Protein AF-A0A1T4KDF6-F1 (afdb_monomer_lite)

Organism: NCBI:txid1121911

Sequence (59 aa):
MNKCKKCNVEMESGYTIVNDNIHGGLKIARQQKGFDNLKNKIYVEICPECGKMELFISK

Foldseek 3Di:
DDADPVPRHFWDWQWWWDQPPVPRDIDIDRHDPPCVPDPFIWTWTADPPPRDIDTDTDD

Secondary structure (DSSP, 8-state):
-PBPTTT-SBPEEEEEEEEETTTTEEEEEE--TTGGG-TT-EEEEE-TTT--EEEEE--

Radius of gyration: 12.43 Å; chains: 1; bounding box: 25×28×30 Å

Structure (mmCIF, N/CA/C/O backbone):
data_AF-A0A1T4KDF6-F1
#
_entry.id   AF-A0A1T4KDF6-F1
#
loop_
_atom_site.group_PDB
_atom_site.id
_atom_site.type_symbol
_atom_site.label_atom_id
_atom_site.label_alt_id
_atom_site.label_comp_id
_atom_site.label_asym_id
_atom_site.label_entity_id
_atom_site.label_seq_id
_atom_site.pdbx_PDB_ins_code
_atom_site.Cartn_x
_atom_site.Cartn_y
_atom_site.Cartn_z
_atom_site.occupancy
_atom_site.B_iso_or_equiv
_atom_site.auth_seq_id
_atom_site.auth_comp_id
_atom_site.auth_asym_id
_atom_site.auth_atom_id
_atom_site.pdbx_PDB_model_num
ATOM 1 N N . MET A 1 1 ? -5.722 -9.442 5.496 1.00 67.00 1 MET A N 1
ATOM 2 C CA . MET A 1 1 ? -6.243 -8.066 5.423 1.00 67.00 1 MET A CA 1
ATOM 3 C C . MET A 1 1 ? -6.290 -7.537 6.842 1.00 67.00 1 MET A C 1
ATOM 5 O O . MET A 1 1 ? -6.924 -8.179 7.679 1.00 67.00 1 MET A O 1
ATOM 9 N N . ASN A 1 2 ? -5.527 -6.487 7.155 1.00 82.12 2 ASN A N 1
ATOM 10 C CA . ASN A 1 2 ? -5.495 -5.950 8.518 1.00 82.12 2 ASN A CA 1
ATOM 11 C C . ASN A 1 2 ? -6.739 -5.102 8.815 1.00 82.12 2 ASN A C 1
ATOM 13 O O . ASN A 1 2 ? -7.355 -4.522 7.920 1.00 82.12 2 ASN A O 1
ATOM 17 N N . LYS A 1 3 ? -7.105 -5.021 10.099 1.00 93.94 3 LYS A N 1
ATOM 18 C CA . LYS A 1 3 ? -8.119 -4.083 10.595 1.00 93.94 3 LYS A CA 1
ATOM 19 C C . LYS A 1 3 ? -7.450 -2.864 11.207 1.00 93.94 3 LYS A C 1
ATOM 21 O O . LYS A 1 3 ? -6.491 -2.986 11.972 1.00 93.94 3 LYS A O 1
ATOM 26 N N . CYS A 1 4 ? -8.010 -1.685 10.958 1.00 95.69 4 CYS A N 1
ATOM 27 C CA . CYS A 1 4 ? -7.548 -0.471 11.608 1.00 95.69 4 CYS A CA 1
ATOM 28 C C . CYS A 1 4 ? -7.843 -0.542 13.111 1.00 95.69 4 CYS A C 1
ATOM 30 O O . CYS A 1 4 ? -8.999 -0.522 13.521 1.00 95.69 4 CYS A O 1
ATOM 32 N N . LYS A 1 5 ? -6.803 -0.532 13.953 1.00 92.75 5 LYS A N 1
ATOM 33 C CA . LYS A 1 5 ? -6.951 -0.585 15.423 1.00 92.75 5 LYS A CA 1
ATOM 34 C C . LYS A 1 5 ? -7.779 0.561 16.024 1.00 92.75 5 LYS A C 1
ATOM 36 O O . LYS A 1 5 ? -8.251 0.431 17.144 1.00 92.75 5 LYS A O 1
ATOM 41 N N . LYS A 1 6 ? -7.919 1.683 15.307 1.00 94.44 6 LYS A N 1
ATOM 42 C CA . LYS A 1 6 ? -8.686 2.854 15.759 1.00 94.44 6 LYS A CA 1
ATOM 43 C C . LYS A 1 6 ? -10.165 2.769 15.370 1.00 94.44 6 LYS A C 1
ATOM 45 O O . LYS A 1 6 ? -11.017 3.049 16.199 1.00 94.44 6 LYS A O 1
ATOM 50 N N . CYS A 1 7 ? -10.451 2.402 14.122 1.00 96.38 7 CYS A N 1
ATOM 51 C CA . CYS A 1 7 ? -11.807 2.394 13.559 1.00 96.38 7 CYS A CA 1
ATOM 52 C C . CYS A 1 7 ? -12.478 1.011 13.596 1.00 96.38 7 CYS A C 1
ATOM 54 O O . CYS A 1 7 ? -13.678 0.901 13.399 1.00 96.38 7 CYS A O 1
ATOM 56 N N . ASN A 1 8 ? -11.706 -0.056 13.828 1.00 96.12 8 ASN A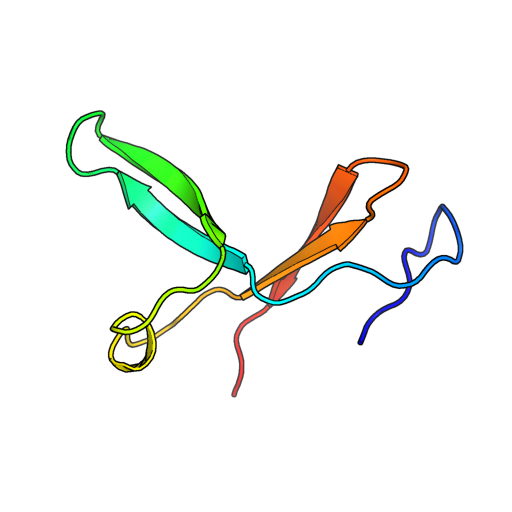 N 1
ATOM 57 C CA . ASN A 1 8 ? -12.139 -1.455 13.759 1.00 96.12 8 ASN A CA 1
ATOM 58 C C . ASN A 1 8 ? -12.725 -1.889 12.392 1.00 96.12 8 ASN A C 1
ATOM 60 O O . ASN A 1 8 ? -13.418 -2.902 12.301 1.00 96.12 8 ASN A O 1
ATOM 64 N N . VAL A 1 9 ? -12.406 -1.156 11.322 1.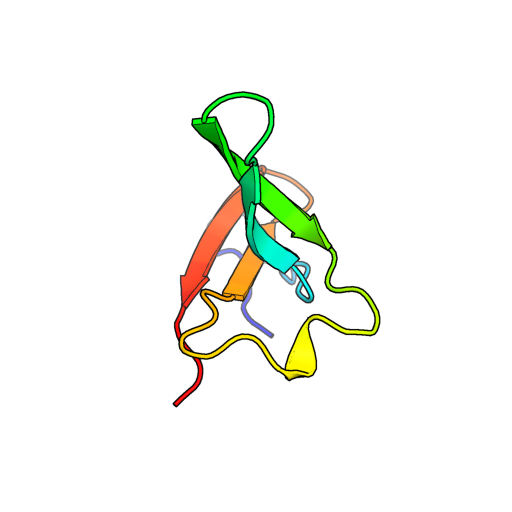00 95.44 9 VAL A N 1
ATOM 65 C CA . VAL A 1 9 ? -12.780 -1.473 9.933 1.00 95.44 9 VAL A CA 1
ATOM 66 C C . VAL A 1 9 ? -11.633 -2.135 9.173 1.00 95.44 9 VAL A C 1
ATOM 68 O O . VAL A 1 9 ? -10.467 -2.000 9.561 1.00 95.44 9 VAL A O 1
ATOM 71 N N . GLU A 1 10 ? -11.953 -2.852 8.096 1.00 96.94 10 GLU A N 1
ATOM 72 C CA . GLU A 1 10 ? -10.946 -3.419 7.195 1.00 96.94 10 GLU A CA 1
ATOM 73 C C . GLU A 1 10 ? -10.150 -2.313 6.497 1.00 96.94 10 GLU A C 1
ATOM 75 O O . GLU A 1 10 ? -10.700 -1.292 6.082 1.00 96.94 10 GLU A O 1
ATOM 80 N N . MET A 1 11 ? -8.836 -2.505 6.404 1.00 95.94 11 MET A N 1
ATOM 81 C CA . MET A 1 11 ? -7.962 -1.582 5.692 1.00 95.94 11 MET A CA 1
ATOM 82 C C . MET A 1 11 ? -7.931 -1.921 4.203 1.00 95.94 11 MET A C 1
ATOM 84 O O . MET A 1 11 ? -7.875 -3.090 3.816 1.00 95.94 11 MET A O 1
ATO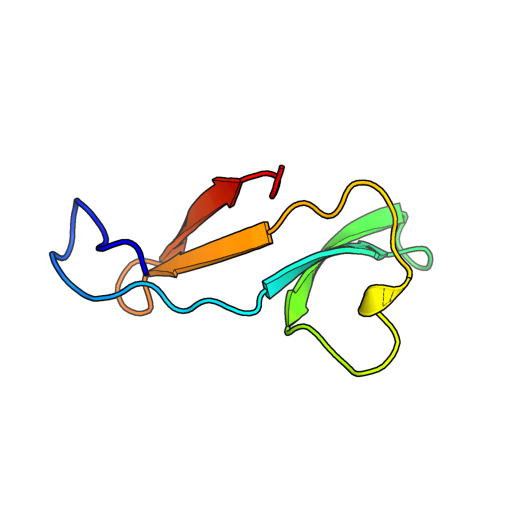M 88 N N . GLU A 1 12 ? -7.930 -0.886 3.366 1.00 94.88 12 GLU A N 1
ATOM 89 C CA . GLU A 1 12 ? -7.780 -1.041 1.928 1.00 94.88 12 GLU A CA 1
ATOM 90 C C . GLU A 1 12 ? -6.339 -1.412 1.588 1.00 94.88 12 GLU A C 1
ATOM 92 O O . GLU A 1 12 ? -5.394 -0.727 1.986 1.00 94.88 12 GLU A O 1
ATOM 97 N N . SER A 1 13 ? -6.179 -2.484 0.820 1.00 92.50 13 SER A N 1
ATOM 98 C CA . SER A 1 13 ? -4.890 -2.978 0.341 1.00 92.50 13 SER A CA 1
ATOM 99 C C . SER A 1 13 ? -4.696 -2.680 -1.151 1.00 92.50 13 SER A C 1
ATOM 101 O O . SER A 1 13 ? -5.546 -2.081 -1.813 1.00 92.50 13 SER A O 1
ATOM 103 N N . GLY A 1 14 ? -3.552 -3.092 -1.700 1.00 90.88 14 GLY A N 1
ATOM 104 C CA . GLY A 1 14 ? -3.233 -2.880 -3.112 1.00 90.88 14 GLY A CA 1
ATOM 105 C C . GLY A 1 14 ? -2.587 -1.528 -3.395 1.00 90.88 14 GLY A C 1
ATOM 106 O O . GLY A 1 14 ? -2.625 -1.069 -4.533 1.00 90.88 14 GLY A O 1
ATOM 107 N N . TYR A 1 15 ? -1.968 -0.901 -2.395 1.00 92.06 15 TYR A N 1
ATOM 108 C CA . TYR A 1 15 ? -1.134 0.285 -2.566 1.00 92.06 15 TYR A CA 1
ATOM 109 C C . TYR A 1 15 ? 0.345 -0.047 -2.340 1.00 92.06 15 TYR A C 1
ATOM 111 O O . TYR A 1 15 ? 0.703 -1.023 -1.674 1.00 92.06 15 TYR A O 1
ATOM 119 N N . THR A 1 16 ? 1.226 0.766 -2.913 1.00 91.19 16 THR A N 1
ATOM 120 C CA . THR A 1 16 ? 2.673 0.681 -2.702 1.00 91.19 16 THR A CA 1
ATOM 121 C C . THR A 1 16 ? 3.309 2.066 -2.742 1.00 91.19 16 THR A C 1
ATOM 123 O O . THR A 1 16 ? 2.688 3.024 -3.207 1.00 91.19 16 THR A O 1
ATOM 126 N N . ILE 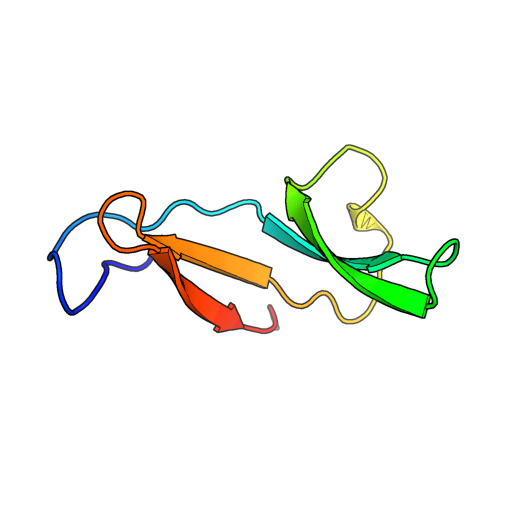A 1 17 ? 4.551 2.168 -2.276 1.00 89.12 17 ILE A N 1
ATOM 127 C CA . ILE A 1 17 ? 5.357 3.381 -2.409 1.00 89.12 17 ILE A CA 1
ATOM 128 C C . ILE A 1 17 ? 6.167 3.318 -3.702 1.00 89.12 17 ILE A C 1
ATOM 130 O O . ILE A 1 17 ? 6.876 2.345 -3.954 1.00 89.12 17 ILE A O 1
ATOM 134 N N . VAL A 1 18 ? 6.092 4.386 -4.492 1.00 86.00 18 VAL A N 1
ATOM 135 C CA . VAL A 1 18 ? 6.894 4.585 -5.702 1.00 86.00 18 VAL A CA 1
ATOM 136 C C . VAL A 1 18 ? 7.692 5.875 -5.627 1.00 86.00 18 VAL A C 1
ATOM 138 O O . VAL A 1 18 ? 7.263 6.851 -5.009 1.00 86.00 18 VAL A O 1
ATOM 141 N N . ASN A 1 19 ? 8.853 5.873 -6.281 1.00 82.19 19 ASN A N 1
ATOM 142 C CA . ASN A 1 19 ? 9.627 7.086 -6.499 1.00 82.19 19 ASN A CA 1
ATOM 143 C C . ASN A 1 19 ? 8.972 7.924 -7.605 1.00 82.19 19 ASN A C 1
ATOM 145 O O . ASN A 1 19 ? 8.731 7.439 -8.713 1.00 82.19 19 ASN A O 1
ATOM 149 N N . ASP A 1 20 ? 8.685 9.178 -7.290 1.00 78.44 20 ASP A N 1
ATOM 150 C CA . ASP A 1 20 ? 8.221 10.184 -8.226 1.00 78.44 20 ASP A CA 1
ATOM 151 C C . ASP A 1 20 ? 9.421 10.905 -8.844 1.00 78.44 20 ASP A C 1
ATOM 153 O O . ASP A 1 20 ? 9.831 11.978 -8.397 1.00 78.44 20 ASP A O 1
ATOM 157 N N . ASN A 1 21 ? 9.972 10.312 -9.904 1.00 71.44 21 ASN A N 1
ATOM 158 C CA . ASN A 1 21 ? 11.178 10.799 -10.584 1.00 71.44 21 ASN A CA 1
ATOM 159 C C . ASN A 1 21 ? 11.063 12.240 -11.126 1.00 71.44 21 ASN A C 1
ATOM 161 O O . ASN A 1 21 ? 12.079 12.840 -11.458 1.00 71.44 21 ASN A O 1
ATOM 165 N N . ILE A 1 22 ? 9.848 12.789 -11.237 1.00 71.81 22 ILE A N 1
ATOM 166 C CA . ILE A 1 22 ? 9.595 14.134 -11.775 1.00 71.81 22 ILE A CA 1
ATOM 167 C C . ILE A 1 22 ? 9.814 15.217 -10.710 1.00 71.81 22 ILE A C 1
ATOM 169 O O . ILE A 1 22 ? 10.358 16.275 -11.015 1.00 71.81 22 ILE A O 1
ATOM 173 N N . HIS A 1 23 ? 9.413 14.960 -9.462 1.00 74.31 23 HIS A N 1
ATOM 174 C CA . HIS A 1 23 ? 9.482 15.943 -8.374 1.00 74.31 23 HIS A CA 1
ATOM 175 C C . HIS A 1 23 ? 10.431 15.533 -7.236 1.00 74.31 23 HIS A C 1
ATOM 177 O O . HIS A 1 23 ? 10.546 16.259 -6.252 1.00 74.31 23 HIS A O 1
ATOM 183 N N . GLY A 1 24 ? 11.112 14.386 -7.355 1.00 75.25 24 GLY A N 1
ATOM 184 C CA . GLY A 1 24 ? 12.043 13.877 -6.341 1.00 75.25 24 GLY A CA 1
ATOM 185 C C . GLY A 1 24 ? 11.360 13.396 -5.056 1.00 75.25 24 GLY A C 1
ATOM 186 O O . GLY A 1 24 ? 11.989 13.371 -4.000 1.00 75.25 24 GLY A O 1
ATOM 187 N N . GLY A 1 25 ? 10.069 13.056 -5.126 1.00 84.81 25 GLY A N 1
ATOM 188 C CA . GLY A 1 25 ? 9.251 12.670 -3.975 1.00 84.81 25 GLY A CA 1
ATOM 189 C C . GLY A 1 25 ? 8.946 11.174 -3.908 1.00 84.81 25 GLY A C 1
ATOM 190 O O . GLY A 1 25 ? 9.179 10.422 -4.849 1.00 84.81 25 GLY A O 1
ATOM 191 N N . LEU A 1 26 ? 8.356 10.741 -2.796 1.00 86.44 26 LEU A N 1
ATOM 192 C CA . LEU A 1 26 ? 7.721 9.428 -2.688 1.00 86.44 26 LEU A CA 1
ATOM 193 C C . LEU A 1 26 ? 6.206 9.598 -2.805 1.00 86.44 26 LEU A C 1
ATOM 195 O O . LEU A 1 26 ? 5.625 10.469 -2.157 1.00 86.44 26 LEU A O 1
ATOM 199 N N . LYS A 1 27 ? 5.561 8.753 -3.612 1.00 89.00 27 LYS A N 1
ATOM 200 C CA . LYS A 1 27 ? 4.102 8.719 -3.768 1.00 89.00 27 LYS A CA 1
ATOM 201 C C . LYS A 1 27 ? 3.555 7.365 -3.352 1.00 89.00 27 LYS A C 1
ATOM 203 O O . LYS A 1 27 ? 4.164 6.331 -3.620 1.00 89.00 27 LYS A O 1
ATOM 208 N N . ILE A 1 28 ? 2.372 7.378 -2.747 1.00 90.69 28 ILE A N 1
ATOM 209 C CA . ILE A 1 28 ? 1.573 6.170 -2.555 1.00 90.69 28 ILE A CA 1
ATOM 210 C C . ILE A 1 28 ? 0.705 6.009 -3.796 1.00 90.69 28 ILE A C 1
ATOM 212 O O . ILE A 1 28 ? -0.094 6.885 -4.122 1.00 90.69 28 ILE A O 1
ATOM 216 N N . ALA A 1 29 ? 0.885 4.900 -4.502 1.00 89.19 29 ALA A N 1
ATOM 217 C CA . ALA A 1 29 ? 0.155 4.594 -5.720 1.00 89.19 29 ALA A CA 1
ATOM 218 C C . ALA A 1 29 ? -0.585 3.269 -5.566 1.00 89.19 29 ALA A C 1
ATOM 220 O O . ALA A 1 29 ? -0.081 2.323 -4.955 1.00 89.19 29 ALA A O 1
ATOM 221 N N . ARG A 1 30 ? -1.780 3.189 -6.153 1.00 89.12 30 ARG A N 1
ATOM 222 C CA . ARG A 1 30 ? -2.481 1.915 -6.304 1.00 89.12 30 ARG A CA 1
ATOM 223 C C . ARG A 1 30 ? -1.675 1.032 -7.252 1.00 89.12 30 ARG A C 1
ATOM 225 O O . ARG A 1 30 ? -1.174 1.516 -8.264 1.00 89.12 30 ARG A O 1
ATOM 232 N N . GLN A 1 31 ? -1.530 -0.242 -6.917 1.00 84.31 31 GLN A N 1
ATOM 233 C CA . GLN A 1 31 ? -0.792 -1.201 -7.724 1.00 84.31 31 GLN A CA 1
ATOM 234 C C . GLN A 1 31 ? -1.415 -1.303 -9.116 1.00 84.31 31 GLN A C 1
ATOM 236 O O . GLN A 1 31 ? -2.626 -1.472 -9.265 1.00 84.31 31 GLN A O 1
ATOM 241 N N . GLN A 1 32 ? -0.568 -1.192 -10.134 1.00 79.06 32 GLN A N 1
ATOM 242 C CA . GLN A 1 32 ? -0.939 -1.323 -11.538 1.00 79.06 32 GLN A CA 1
ATOM 243 C C . GLN A 1 32 ? -0.144 -2.460 -12.183 1.00 79.06 32 GLN A C 1
ATOM 245 O O . GLN A 1 32 ? 0.901 -2.876 -11.672 1.00 79.06 32 GLN A O 1
ATOM 250 N N . LYS A 1 33 ? -0.623 -2.946 -13.335 1.00 72.38 33 LYS A N 1
ATOM 251 C CA . LYS A 1 33 ? 0.109 -3.924 -14.153 1.00 72.38 33 LYS A CA 1
ATOM 252 C C . LYS A 1 33 ? 1.518 -3.391 -14.448 1.00 72.38 33 LYS A C 1
ATOM 254 O O . LYS A 1 33 ? 1.661 -2.261 -14.905 1.00 72.38 33 LYS A O 1
ATOM 259 N N . GLY A 1 34 ? 2.544 -4.196 -14.166 1.00 68.25 34 GLY A N 1
ATOM 260 C CA . GLY A 1 34 ? 3.956 -3.818 -14.332 1.00 68.25 34 GLY A CA 1
ATOM 261 C C 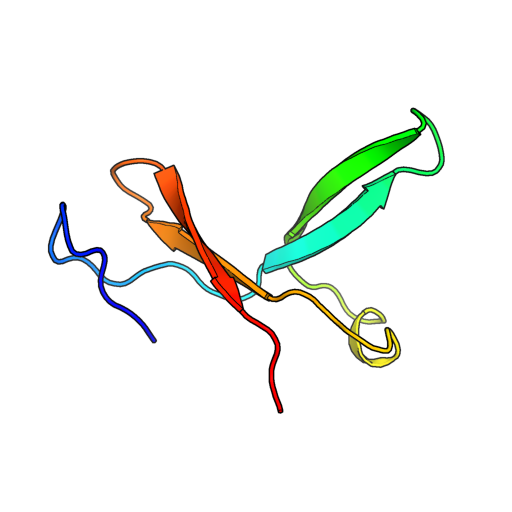. GLY A 1 34 ? 4.679 -3.482 -13.027 1.00 68.25 34 GLY A C 1
ATOM 262 O O . GLY A 1 34 ? 5.908 -3.474 -12.993 1.00 68.25 34 GLY A O 1
ATOM 263 N N . PHE A 1 35 ? 3.947 -3.302 -11.925 1.00 71.12 35 PHE A N 1
ATOM 264 C CA . PHE A 1 35 ? 4.575 -3.144 -10.618 1.00 71.12 35 PHE A CA 1
ATOM 265 C C . PHE A 1 35 ? 5.184 -4.460 -10.137 1.00 71.12 35 PHE A C 1
ATOM 267 O O . PHE A 1 35 ? 6.106 -4.429 -9.337 1.00 71.12 35 PHE A O 1
ATOM 274 N N . ASP A 1 36 ? 4.691 -5.617 -10.582 1.00 68.88 36 ASP A N 1
ATOM 275 C CA . ASP A 1 36 ? 5.100 -6.964 -10.134 1.00 68.88 36 ASP A CA 1
ATOM 276 C C . ASP A 1 36 ? 6.612 -7.219 -10.183 1.00 68.88 36 ASP A C 1
ATOM 278 O O . ASP A 1 36 ? 7.132 -7.961 -9.357 1.00 68.88 36 ASP A O 1
ATOM 282 N N . ASN A 1 37 ? 7.328 -6.519 -11.064 1.00 68.69 37 ASN A N 1
ATOM 283 C CA . ASN A 1 37 ? 8.775 -6.651 -11.231 1.00 68.69 37 ASN A CA 1
ATOM 284 C C . ASN A 1 37 ? 9.611 -5.766 -10.283 1.00 68.69 37 ASN A C 1
ATOM 286 O O . ASN A 1 37 ? 10.842 -5.836 -10.309 1.00 68.69 37 ASN A O 1
ATOM 290 N N . LEU A 1 38 ? 8.986 -4.924 -9.451 1.00 69.75 38 LEU A N 1
ATOM 291 C CA . LEU A 1 38 ? 9.700 -4.104 -8.468 1.00 69.75 38 LEU A CA 1
ATOM 292 C C . LEU A 1 38 ? 10.217 -4.987 -7.324 1.00 69.75 38 LEU A C 1
ATOM 294 O O . LEU A 1 38 ? 9.441 -5.525 -6.533 1.00 69.75 38 LEU A O 1
ATOM 298 N N . LYS A 1 39 ? 11.544 -5.111 -7.214 1.00 71.00 39 LYS A N 1
ATOM 299 C CA . LYS A 1 39 ? 12.197 -5.737 -6.055 1.00 71.00 39 LYS A CA 1
ATOM 300 C C . LYS A 1 39 ? 12.038 -4.843 -4.820 1.00 71.00 39 LYS A C 1
ATOM 302 O O . LYS A 1 39 ? 12.095 -3.623 -4.936 1.00 71.00 39 LYS A O 1
ATOM 307 N N . ASN A 1 40 ? 11.881 -5.453 -3.643 1.00 75.44 40 ASN A N 1
ATOM 308 C CA . ASN A 1 40 ? 11.747 -4.766 -2.348 1.00 75.44 40 ASN A CA 1
ATOM 309 C C . ASN A 1 40 ? 10.547 -3.800 -2.257 1.00 75.44 40 ASN A C 1
ATOM 311 O O . ASN A 1 40 ? 10.668 -2.693 -1.734 1.00 75.44 40 ASN A O 1
ATOM 315 N N . LYS A 1 41 ? 9.374 -4.214 -2.755 1.00 81.44 41 LYS A N 1
ATOM 316 C CA . LYS A 1 41 ? 8.137 -3.436 -2.597 1.00 81.44 41 LYS A CA 1
ATOM 317 C C . LYS A 1 41 ? 7.790 -3.212 -1.129 1.00 81.44 41 LYS A C 1
ATOM 319 O O . LYS A 1 41 ? 7.664 -4.162 -0.356 1.00 81.44 41 LYS A O 1
ATOM 324 N N . ILE A 1 42 ? 7.514 -1.953 -0.807 1.00 88.56 42 ILE A N 1
ATOM 325 C CA . ILE A 1 42 ? 6.804 -1.573 0.411 1.00 88.56 42 ILE A CA 1
ATOM 326 C C . ILE A 1 42 ? 5.317 -1.554 0.076 1.00 88.56 42 ILE A C 1
ATOM 328 O O . ILE A 1 42 ? 4.867 -0.764 -0.759 1.00 88.56 42 ILE A O 1
ATOM 332 N N . TYR A 1 43 ? 4.565 -2.449 0.695 1.00 90.50 43 TYR A N 1
ATOM 333 C CA . TYR A 1 43 ? 3.116 -2.495 0.599 1.00 90.50 43 TYR A CA 1
ATOM 334 C C . TYR A 1 43 ? 2.514 -1.545 1.621 1.00 90.50 43 TYR A C 1
ATOM 336 O O . TYR A 1 43 ? 3.054 -1.369 2.715 1.00 90.50 43 TYR A O 1
ATOM 344 N N . VAL A 1 44 ? 1.401 -0.929 1.238 1.00 93.25 44 VAL A N 1
ATOM 345 C CA . VAL A 1 44 ? 0.669 0.001 2.090 1.00 93.25 44 VAL A CA 1
ATOM 346 C C . VAL A 1 44 ? -0.775 -0.467 2.189 1.00 93.25 44 VAL A C 1
ATOM 348 O O . VAL A 1 44 ? -1.424 -0.739 1.176 1.00 93.25 44 VAL A O 1
ATOM 351 N N . GLU A 1 45 ? -1.265 -0.546 3.420 1.00 94.50 45 GLU A N 1
ATOM 352 C CA . GLU A 1 45 ? -2.685 -0.650 3.738 1.00 94.50 45 GLU A CA 1
ATOM 353 C C . GLU A 1 45 ? -3.157 0.676 4.346 1.00 94.50 45 GLU A C 1
ATOM 355 O O . GLU A 1 45 ? -2.453 1.275 5.165 1.00 94.50 45 GLU A O 1
ATOM 360 N N . ILE A 1 46 ? -4.343 1.150 3.952 1.00 95.31 46 ILE A N 1
ATOM 361 C CA . ILE A 1 46 ? -4.883 2.456 4.361 1.00 95.31 46 ILE A CA 1
ATOM 362 C C . ILE A 1 46 ?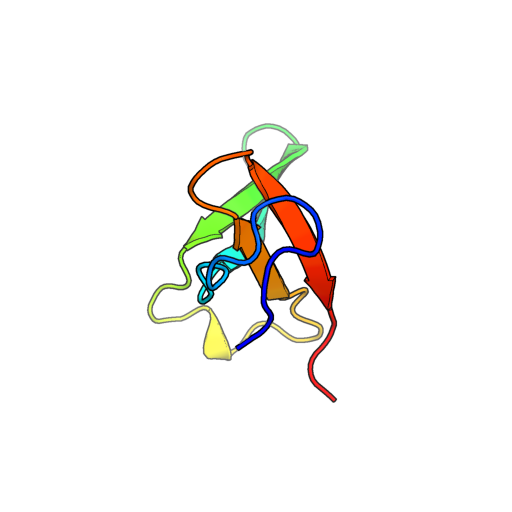 -6.281 2.272 4.953 1.00 95.31 46 ILE A C 1
ATOM 364 O O . ILE A 1 46 ? -7.141 1.631 4.359 1.00 95.31 46 ILE A O 1
ATOM 368 N N . CYS A 1 47 ? -6.532 2.839 6.133 1.00 96.44 47 CYS A N 1
ATOM 369 C CA . CYS A 1 47 ? -7.879 2.885 6.694 1.00 96.44 47 CYS A CA 1
ATOM 370 C C . CYS A 1 47 ? -8.735 3.896 5.908 1.00 96.44 47 CYS A C 1
ATOM 372 O O . CYS A 1 47 ? -8.388 5.081 5.924 1.00 96.44 47 CYS A O 1
ATOM 374 N N . PRO A 1 48 ? -9.864 3.486 5.301 1.00 95.56 48 PRO A N 1
ATOM 375 C CA . PRO A 1 48 ? -10.689 4.387 4.494 1.00 95.56 48 PRO A CA 1
ATOM 376 C C . PRO A 1 48 ? -11.379 5.482 5.323 1.00 95.56 48 PRO A C 1
ATOM 378 O O . PRO A 1 48 ? -11.728 6.526 4.788 1.00 95.56 48 PRO A O 1
ATOM 381 N N . GLU A 1 49 ? -11.547 5.283 6.633 1.00 97.00 49 GLU A N 1
ATOM 382 C CA . GLU A 1 49 ? -12.247 6.248 7.492 1.00 97.00 49 GLU A CA 1
ATOM 383 C C . GLU A 1 49 ? -11.337 7.322 8.092 1.00 97.00 49 GLU A C 1
ATOM 385 O O . GLU A 1 49 ? -11.732 8.477 8.220 1.00 97.00 49 GLU A O 1
ATOM 390 N N . CYS A 1 50 ? -10.123 6.952 8.512 1.00 96.56 50 CYS A N 1
ATOM 391 C CA . CYS A 1 50 ? -9.230 7.867 9.237 1.00 96.56 50 CYS A CA 1
ATOM 392 C C . CYS A 1 50 ? -7.869 8.083 8.577 1.00 96.56 50 CYS A C 1
ATOM 394 O O . CYS A 1 50 ? -7.031 8.779 9.147 1.00 96.56 50 CYS A O 1
ATOM 396 N N . GLY A 1 51 ? -7.607 7.454 7.429 1.00 94.06 51 GLY A N 1
ATOM 397 C CA . GLY A 1 51 ? -6.351 7.607 6.695 1.00 94.06 51 GLY A CA 1
ATOM 398 C C . GLY A 1 51 ? -5.124 7.022 7.397 1.00 94.06 51 GLY A C 1
ATOM 399 O O . GLY A 1 51 ? -4.005 7.246 6.943 1.00 94.06 51 GLY A O 1
ATOM 400 N N . LYS A 1 52 ? -5.286 6.271 8.499 1.00 95.38 52 LYS A N 1
ATOM 401 C CA . LYS A 1 52 ? -4.162 5.571 9.135 1.00 95.38 52 LYS A CA 1
ATOM 402 C C . LYS A 1 52 ? -3.538 4.609 8.125 1.00 95.38 52 LYS A C 1
ATOM 404 O O . LYS A 1 52 ? -4.247 3.787 7.552 1.00 95.38 52 LYS A O 1
ATOM 409 N N . MET A 1 53 ? -2.222 4.692 7.969 1.00 94.44 53 MET A N 1
ATOM 410 C CA . MET A 1 53 ? -1.451 3.847 7.064 1.00 94.44 53 MET A CA 1
ATOM 411 C C . MET A 1 53 ? -0.636 2.822 7.847 1.00 94.44 53 MET A C 1
ATOM 413 O O . MET A 1 53 ? -0.057 3.143 8.887 1.00 94.44 53 MET A O 1
ATOM 417 N N . GLU A 1 54 ? -0.572 1.601 7.330 1.00 93.56 54 GLU A N 1
ATOM 418 C CA . GLU A 1 54 ? 0.343 0.558 7.792 1.00 93.56 54 GLU A CA 1
ATOM 419 C C . GLU A 1 54 ? 1.219 0.117 6.618 1.00 93.56 54 GLU A C 1
ATOM 421 O O . GLU A 1 54 ? 0.730 -0.111 5.512 1.00 93.56 54 GLU A O 1
ATOM 426 N N . LEU A 1 55 ? 2.533 0.061 6.854 1.00 93.06 55 LEU A N 1
ATOM 427 C CA . LEU A 1 55 ? 3.536 -0.261 5.844 1.00 93.06 55 LEU A CA 1
ATOM 428 C C . LEU A 1 55 ? 4.196 -1.590 6.186 1.00 93.06 55 LEU A C 1
ATOM 430 O O . LEU A 1 55 ? 4.576 -1.817 7.336 1.00 93.06 55 LEU A O 1
ATOM 434 N N . PHE A 1 56 ? 4.370 -2.450 5.189 1.00 90.00 56 PHE A N 1
ATOM 435 C CA . PHE A 1 56 ? 4.995 -3.755 5.373 1.00 90.00 56 PHE A CA 1
ATOM 436 C C . PHE A 1 56 ? 5.744 -4.206 4.121 1.00 90.00 56 PHE A C 1
ATOM 438 O O . PHE A 1 56 ? 5.493 -3.749 3.008 1.00 90.00 56 PHE A O 1
ATOM 445 N N . ILE A 1 57 ? 6.680 -5.128 4.314 1.00 87.12 57 ILE A N 1
ATOM 446 C CA . ILE A 1 57 ? 7.415 -5.790 3.239 1.00 87.12 57 ILE A CA 1
ATOM 447 C C . ILE A 1 57 ? 6.904 -7.229 3.204 1.00 87.12 57 ILE A C 1
ATOM 449 O O . ILE A 1 57 ? 6.907 -7.902 4.237 1.00 87.12 57 ILE A O 1
ATOM 453 N N . SER A 1 58 ? 6.436 -7.697 2.044 1.00 70.06 58 SER A N 1
ATOM 454 C CA . SER A 1 58 ? 6.140 -9.124 1.881 1.00 70.06 58 SER A CA 1
ATOM 455 C C . SER A 1 58 ? 7.464 -9.880 1.886 1.00 70.06 58 SER A C 1
ATOM 457 O O . SER A 1 58 ? 8.355 -9.533 1.110 1.00 70.06 58 SER A O 1
ATOM 459 N N . LYS A 1 59 ? 7.593 -10.870 2.774 1.00 54.62 59 LYS A N 1
ATOM 460 C CA . LYS A 1 59 ? 8.647 -11.885 2.661 1.00 54.62 59 LYS A CA 1
ATOM 461 C C . LYS A 1 59 ? 8.444 -12.721 1.405 1.00 54.62 59 LYS A C 1
ATOM 463 O O . LYS A 1 59 ? 7.271 -12.842 0.978 1.00 54.62 59 LYS A O 1
#

pLDDT: mean 85.7, std 10.43, range [54.62, 97.0]